Protein AF-A0ABD3JHZ0-F1 (afdb_monomer_lite)

pLDDT: mean 70.54, std 12.02, range [40.62, 88.06]

Radius of gyration: 24.56 Å; chains: 1; boundin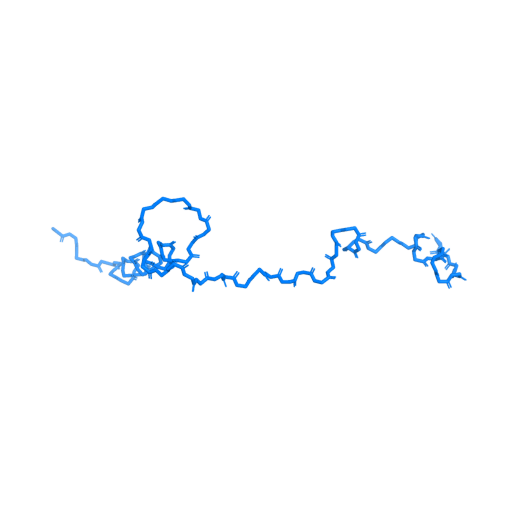g box: 29×73×37 Å

Sequence (69 aa):
MAPHANRLADIGREGFALVNRFYGRGTSGQAPKRQYDVPKKYSPVPSDEREIDCKKAAKKYNGMVVTKY

Foldseek 3Di:
DDPCPPVVVVVVVVVVVVCCVQPNDDDDDDRPDPDDDDPDPPPVDDPVRVDPDQVVVCVVVVHDDDDDD

Organism: Eucalyptus globulus (NCBI:txid34317)

Structure (mmCIF, N/CA/C/O backbone):
data_AF-A0ABD3JHZ0-F1
#
_entry.id   AF-A0ABD3JHZ0-F1
#
loop_
_atom_site.group_PDB
_atom_site.id
_atom_site.type_symbol
_atom_site.label_atom_id
_atom_site.label_alt_id
_atom_site.label_comp_id
_atom_site.label_asym_id
_atom_site.label_entity_id
_atom_site.label_seq_id
_atom_site.pdbx_PDB_ins_code
_atom_site.Cartn_x
_atom_site.Cartn_y
_atom_site.Cartn_z
_atom_site.occupancy
_atom_site.B_iso_or_equiv
_atom_site.auth_seq_id
_atom_site.auth_comp_id
_atom_site.auth_asym_id
_atom_site.auth_atom_id
_atom_site.pdbx_PDB_model_num
ATOM 1 N N . MET A 1 1 ? -3.068 -38.372 -14.664 1.00 40.62 1 MET A N 1
ATOM 2 C CA . MET A 1 1 ? -2.918 -37.477 -13.496 1.00 40.62 1 MET A CA 1
ATOM 3 C C . MET A 1 1 ? -1.693 -36.612 -13.749 1.00 40.62 1 MET A C 1
ATOM 5 O O . MET A 1 1 ? -0.608 -37.165 -13.853 1.00 40.62 1 MET A O 1
ATOM 9 N N . ALA A 1 2 ? -1.861 -35.309 -13.996 1.00 53.12 2 ALA A N 1
ATOM 10 C CA . ALA A 1 2 ? -0.734 -34.427 -14.306 1.00 53.12 2 ALA A CA 1
ATOM 11 C C . ALA A 1 2 ? 0.118 -34.214 -13.036 1.00 53.12 2 ALA A C 1
ATOM 13 O O . ALA A 1 2 ? -0.437 -33.821 -12.007 1.00 53.12 2 ALA A O 1
ATOM 14 N N . PRO A 1 3 ? 1.428 -34.506 -13.065 1.00 59.75 3 PRO A N 1
ATOM 15 C CA . PRO A 1 3 ? 2.265 -34.500 -11.879 1.00 59.75 3 PRO A CA 1
ATOM 16 C C . PRO A 1 3 ? 2.713 -33.068 -11.604 1.00 59.75 3 PRO A C 1
ATOM 18 O O . PRO A 1 3 ? 3.502 -32.530 -12.364 1.00 59.75 3 PRO A O 1
ATOM 21 N N . HIS A 1 4 ? 2.194 -32.446 -10.543 1.00 59.50 4 HIS A N 1
ATOM 22 C CA . HIS A 1 4 ? 2.868 -31.416 -9.735 1.00 59.50 4 HIS A CA 1
ATOM 23 C C . HIS A 1 4 ? 3.749 -30.364 -10.449 1.00 59.50 4 HIS A C 1
ATOM 25 O O . HIS A 1 4 ? 4.720 -29.895 -9.854 1.00 59.50 4 HIS A O 1
ATOM 31 N N . ALA A 1 5 ? 3.429 -29.949 -11.679 1.00 61.09 5 ALA A N 1
ATOM 32 C CA . ALA A 1 5 ? 4.297 -29.068 -12.465 1.00 61.09 5 ALA A CA 1
ATOM 33 C C . ALA A 1 5 ? 4.523 -27.711 -11.777 1.00 61.09 5 ALA A C 1
ATOM 35 O O . ALA A 1 5 ? 5.523 -27.050 -12.025 1.00 61.09 5 ALA A O 1
ATOM 36 N N . ASN A 1 6 ? 3.630 -27.342 -10.852 1.00 72.00 6 ASN A N 1
ATOM 37 C CA . ASN A 1 6 ? 3.636 -26.063 -10.157 1.00 72.00 6 ASN A CA 1
ATOM 38 C C . ASN A 1 6 ? 3.466 -26.203 -8.635 1.00 72.00 6 ASN A C 1
ATOM 40 O O . ASN A 1 6 ? 2.888 -25.326 -8.002 1.00 72.00 6 ASN A O 1
ATOM 44 N N . ARG A 1 7 ? 4.001 -27.270 -8.021 1.00 79.00 7 ARG A N 1
ATOM 45 C CA . ARG A 1 7 ? 3.884 -27.505 -6.564 1.00 79.00 7 ARG A CA 1
ATOM 46 C C . ARG A 1 7 ? 4.315 -26.300 -5.715 1.00 79.00 7 ARG A C 1
ATOM 48 O O . ARG A 1 7 ? 3.723 -26.036 -4.677 1.00 79.00 7 ARG A O 1
ATOM 55 N N . LEU A 1 8 ? 5.323 -25.549 -6.165 1.00 80.88 8 LEU A N 1
ATOM 56 C CA . LEU A 1 8 ? 5.759 -24.308 -5.512 1.00 80.88 8 LEU A CA 1
ATOM 57 C C . LEU A 1 8 ? 4.722 -23.184 -5.616 1.00 80.88 8 LEU A C 1
ATOM 59 O O . LEU A 1 8 ? 4.540 -22.431 -4.663 1.00 80.88 8 LEU A O 1
ATOM 63 N N . ALA A 1 9 ? 4.037 -23.070 -6.753 1.00 82.19 9 ALA A N 1
ATOM 64 C CA . ALA A 1 9 ? 2.986 -22.078 -6.938 1.00 82.19 9 ALA A CA 1
ATOM 65 C C . ALA A 1 9 ? 1.756 -22.405 -6.080 1.00 82.19 9 ALA A C 1
ATOM 67 O O . ALA A 1 9 ? 1.138 -21.491 -5.537 1.00 82.19 9 ALA A O 1
ATOM 68 N N . ASP A 1 10 ? 1.443 -23.692 -5.918 1.00 82.75 10 ASP A N 1
ATOM 69 C CA . ASP A 1 10 ? 0.350 -24.158 -5.061 1.00 82.75 10 ASP A CA 1
ATOM 70 C C . ASP A 1 10 ? 0.647 -23.843 -3.586 1.00 82.75 10 ASP A C 1
ATOM 72 O O . ASP A 1 10 ? -0.151 -23.178 -2.926 1.00 82.75 10 ASP A O 1
ATOM 76 N N . ILE A 1 11 ? 1.853 -24.184 -3.111 1.00 83.81 11 ILE A N 1
ATOM 77 C CA . ILE A 1 11 ? 2.323 -23.838 -1.757 1.00 83.81 11 ILE A CA 1
ATOM 78 C C . ILE A 1 11 ? 2.328 -22.317 -1.550 1.00 83.81 11 ILE A C 1
ATOM 80 O O . ILE A 1 11 ? 1.897 -21.827 -0.507 1.00 83.81 11 ILE A O 1
ATOM 84 N N . GLY A 1 12 ? 2.791 -21.552 -2.542 1.00 88.06 12 GLY A N 1
ATOM 85 C CA . GLY A 1 12 ? 2.786 -20.092 -2.484 1.00 88.06 12 GLY A CA 1
ATOM 86 C C . GLY A 1 12 ? 1.371 -19.536 -2.338 1.00 88.06 12 GLY A C 1
ATOM 87 O O . GLY A 1 12 ? 1.117 -18.703 -1.470 1.00 88.06 12 GLY A O 1
ATOM 88 N N . ARG A 1 13 ? 0.426 -20.034 -3.140 1.00 85.50 13 ARG A N 1
ATOM 89 C CA . ARG A 1 13 ? -0.980 -19.616 -3.097 1.00 85.50 13 ARG A CA 1
ATOM 90 C C . ARG A 1 13 ? -1.626 -19.927 -1.746 1.00 85.50 13 ARG A C 1
ATOM 92 O O . ARG A 1 13 ? -2.298 -19.059 -1.193 1.00 85.50 13 ARG A O 1
ATOM 99 N N . GLU A 1 14 ? -1.393 -21.120 -1.204 1.00 86.38 14 GLU A N 1
ATOM 100 C CA . GLU A 1 14 ? -1.880 -21.522 0.121 1.00 86.38 14 GLU A CA 1
ATOM 101 C C . GLU A 1 14 ? -1.277 -20.658 1.240 1.00 86.38 14 GLU A C 1
ATOM 103 O O . GLU A 1 14 ? -2.001 -20.167 2.110 1.00 86.38 14 GLU A O 1
ATOM 108 N N . GLY A 1 15 ? 0.032 -20.391 1.179 1.00 87.50 15 GLY A N 1
ATOM 109 C CA . GLY A 1 15 ? 0.730 -19.538 2.141 1.00 87.50 15 GLY A CA 1
ATOM 110 C C . GLY A 1 15 ? 0.220 -18.094 2.138 1.00 87.50 15 GLY A C 1
ATOM 111 O O . GLY A 1 15 ? -0.080 -17.537 3.195 1.00 87.50 15 GLY A O 1
ATOM 112 N N . PHE A 1 16 ? 0.046 -17.492 0.957 1.00 85.62 16 PHE A N 1
ATOM 113 C CA . PHE A 1 16 ? -0.511 -16.141 0.837 1.00 85.62 16 PHE A CA 1
ATOM 114 C C . PHE A 1 16 ? -1.972 -16.067 1.297 1.00 85.62 16 PHE A C 1
ATOM 116 O O . PHE A 1 16 ? -2.354 -15.086 1.940 1.00 85.62 16 PHE A O 1
ATOM 123 N N . ALA A 1 17 ? -2.781 -17.098 1.030 1.00 84.50 17 ALA A N 1
ATOM 124 C CA . ALA A 1 17 ? -4.157 -17.171 1.518 1.00 84.50 17 ALA A CA 1
ATOM 125 C C . ALA A 1 17 ? -4.216 -17.199 3.054 1.00 84.50 17 ALA A C 1
ATOM 127 O O . ALA A 1 17 ? -5.048 -16.516 3.654 1.00 84.50 17 ALA A O 1
ATOM 128 N N . LEU A 1 18 ? -3.296 -17.927 3.696 1.00 83.44 18 LEU A N 1
ATOM 129 C CA . LEU A 1 18 ? -3.182 -17.991 5.151 1.00 83.44 18 LEU A CA 1
ATOM 130 C C . LEU A 1 18 ? -2.799 -16.631 5.755 1.00 83.44 18 LEU A C 1
ATOM 132 O O . LEU A 1 18 ? -3.439 -16.173 6.702 1.00 83.44 18 LEU A O 1
ATOM 136 N N . VAL A 1 19 ? -1.812 -15.946 5.173 1.00 82.62 19 VAL A N 1
ATOM 137 C CA . VAL A 1 19 ? -1.415 -14.593 5.602 1.00 82.62 19 VAL A CA 1
ATOM 138 C C . VAL A 1 19 ? -2.570 -13.608 5.437 1.00 82.62 19 VAL A C 1
ATOM 140 O O . VAL A 1 19 ? -2.866 -12.852 6.360 1.00 82.62 19 VAL A O 1
ATOM 143 N N . ASN A 1 20 ? -3.268 -13.642 4.301 1.00 80.19 20 ASN A N 1
ATOM 144 C CA . ASN A 1 20 ? -4.396 -12.750 4.052 1.00 80.19 20 ASN A CA 1
ATOM 145 C C . ASN A 1 20 ? -5.578 -13.025 4.998 1.00 80.19 20 ASN A C 1
ATOM 147 O O . ASN A 1 20 ? -6.236 -12.090 5.441 1.00 80.19 20 ASN A O 1
ATOM 151 N N . ARG A 1 21 ? -5.823 -14.284 5.381 1.00 78.06 21 ARG A N 1
ATOM 152 C CA . ARG A 1 21 ? -6.863 -14.631 6.363 1.00 78.06 21 ARG A CA 1
ATOM 153 C C . ARG A 1 21 ? -6.577 -14.062 7.756 1.00 78.06 21 ARG A C 1
ATOM 155 O O . ARG A 1 21 ? -7.513 -13.683 8.456 1.00 78.06 21 ARG A O 1
ATOM 162 N N . PHE A 1 22 ? -5.311 -14.017 8.172 1.00 75.06 22 PHE A N 1
ATOM 163 C CA . PHE A 1 22 ? -4.937 -13.560 9.515 1.00 75.06 22 PHE A CA 1
ATOM 164 C C . PHE A 1 22 ? -4.596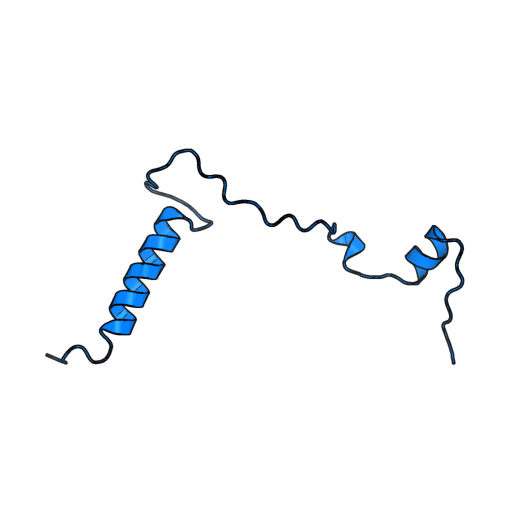 -12.067 9.602 1.00 75.06 22 PHE A C 1
ATOM 166 O O . PHE A 1 22 ? -4.806 -11.469 10.655 1.00 75.06 22 PHE A O 1
ATOM 173 N N . TYR A 1 23 ? -4.098 -11.467 8.518 1.00 74.38 23 TYR A N 1
ATOM 174 C CA . TYR A 1 23 ? -3.566 -10.096 8.497 1.00 74.38 23 TYR A CA 1
ATOM 175 C C . TYR A 1 23 ? -4.161 -9.210 7.389 1.00 74.38 23 TYR A C 1
ATOM 177 O O . TYR A 1 23 ? -3.798 -8.038 7.273 1.00 74.38 23 TYR A O 1
ATOM 185 N N . GLY A 1 24 ? -5.047 -9.750 6.549 1.00 66.69 24 GLY A N 1
ATOM 186 C CA . GLY A 1 24 ? -5.651 -9.040 5.427 1.00 66.69 24 GLY A CA 1
ATOM 187 C C . GLY A 1 24 ? -6.671 -7.989 5.859 1.00 66.69 24 GLY A C 1
ATOM 188 O O . GLY A 1 24 ? -7.380 -8.113 6.858 1.00 66.69 24 GLY A O 1
ATOM 189 N N . ARG A 1 25 ? -6.756 -6.919 5.068 1.00 67.25 25 ARG A N 1
ATOM 190 C CA . ARG A 1 25 ? -7.646 -5.782 5.311 1.00 67.25 25 ARG A CA 1
ATOM 191 C C . ARG A 1 25 ? -9.025 -6.063 4.705 1.00 67.25 25 ARG A C 1
ATOM 193 O O . ARG A 1 25 ? -9.323 -5.546 3.635 1.00 67.25 25 ARG A O 1
ATOM 200 N N . GLY A 1 26 ? -9.863 -6.864 5.366 1.00 61.28 26 GLY A N 1
ATOM 201 C CA . GLY A 1 26 ? -11.269 -6.987 4.955 1.00 61.28 26 GLY A CA 1
ATOM 202 C C . GLY A 1 26 ? -11.992 -8.277 5.340 1.00 61.28 26 GLY A C 1
ATOM 203 O O . GLY A 1 26 ? -11.764 -9.321 4.749 1.00 61.28 26 GLY A O 1
ATOM 204 N N . THR A 1 27 ? -12.937 -8.115 6.269 1.00 56.78 27 THR A N 1
ATOM 205 C CA . THR A 1 27 ? -14.210 -8.842 6.443 1.00 56.78 27 THR A CA 1
ATOM 206 C C . THR A 1 27 ? -14.233 -10.367 6.629 1.00 56.78 27 THR A C 1
ATOM 208 O O . THR A 1 27 ? -14.046 -11.157 5.713 1.00 56.78 27 THR A O 1
ATOM 211 N N . SER A 1 28 ? -14.731 -10.709 7.824 1.00 55.94 28 SER A N 1
ATOM 212 C CA . SER A 1 28 ? -15.498 -11.895 8.229 1.00 55.94 28 SER A CA 1
ATOM 213 C C . SER A 1 28 ? -14.768 -13.225 8.425 1.00 55.94 28 SER A C 1
ATOM 215 O O . SER A 1 28 ? -14.353 -13.894 7.489 1.00 55.94 28 SER A O 1
ATOM 217 N N . GLY A 1 29 ? -14.772 -13.658 9.690 1.00 54.53 29 GLY A N 1
ATOM 218 C CA . GLY A 1 29 ? -14.788 -15.076 10.035 1.00 54.53 29 GLY A CA 1
ATOM 219 C C . GLY A 1 29 ? -13.491 -15.612 10.626 1.00 54.53 29 GLY A C 1
ATOM 220 O O . GLY A 1 29 ? -12.762 -16.343 9.968 1.00 54.53 29 GLY A O 1
ATOM 221 N N . GLN A 1 30 ? -13.270 -15.329 11.913 1.00 54.38 30 GLN A N 1
ATOM 222 C CA . GLN A 1 30 ? -12.315 -16.034 12.781 1.00 54.38 30 GLN A CA 1
ATOM 223 C C . GLN A 1 30 ? -10.827 -15.825 12.443 1.00 54.38 30 GLN A C 1
ATOM 225 O O . GLN A 1 30 ? -10.134 -16.732 11.986 1.00 54.38 30 GLN A O 1
ATOM 230 N N . ALA A 1 31 ? -10.304 -14.644 12.774 1.00 52.94 31 ALA A N 1
ATOM 231 C CA . ALA A 1 31 ? -8.877 -14.484 13.047 1.00 52.94 31 ALA A CA 1
ATOM 232 C C . ALA A 1 31 ? -8.619 -14.761 14.551 1.00 52.94 31 ALA A C 1
ATOM 234 O O . ALA A 1 31 ? -9.213 -14.088 15.402 1.00 52.94 31 ALA A O 1
ATOM 235 N N . PRO A 1 32 ? -7.757 -15.724 14.932 1.00 58.75 32 PRO A N 1
ATOM 236 C CA . PRO A 1 32 ? -7.262 -15.881 16.283 1.00 58.75 32 PRO A CA 1
ATOM 237 C C . PRO A 1 32 ? -6.201 -14.806 16.504 1.00 58.75 32 PRO A C 1
ATOM 239 O O . PRO A 1 32 ? -5.020 -15.025 16.263 1.00 58.75 32 PRO A O 1
ATOM 242 N N . LYS A 1 33 ? -6.657 -13.619 16.901 1.00 54.38 33 LYS A N 1
ATOM 243 C CA . LYS A 1 33 ? -6.006 -12.693 17.840 1.00 54.38 33 LYS A CA 1
ATOM 244 C C . LYS A 1 33 ? -6.822 -11.410 17.851 1.00 54.38 33 LYS A C 1
ATOM 246 O O . LYS A 1 33 ? -6.811 -10.625 16.914 1.00 54.38 33 LYS A O 1
ATOM 251 N N . ARG A 1 34 ? -7.539 -11.214 18.954 1.00 56.31 34 ARG A N 1
ATOM 252 C CA . ARG A 1 34 ? -8.405 -10.060 19.224 1.00 56.31 34 ARG A CA 1
ATOM 253 C C . ARG A 1 34 ? -7.651 -8.733 19.428 1.00 56.31 34 ARG A C 1
ATOM 255 O O . ARG A 1 34 ? -8.288 -7.759 19.793 1.00 56.31 34 ARG A O 1
ATOM 262 N N . GLN A 1 35 ? -6.337 -8.670 19.207 1.00 61.62 35 GLN A N 1
ATOM 263 C CA . GLN A 1 35 ? -5.530 -7.464 19.432 1.00 61.62 35 GLN A CA 1
ATOM 264 C C . GLN A 1 35 ? -4.213 -7.547 18.645 1.00 61.62 35 GLN A C 1
ATOM 266 O O . GLN A 1 35 ? -3.154 -7.860 19.181 1.00 61.62 35 GLN A O 1
ATOM 271 N N . TYR A 1 36 ? -4.271 -7.313 17.339 1.00 56.56 36 TYR A N 1
ATOM 272 C CA . TYR A 1 36 ? -3.094 -6.885 16.589 1.00 56.56 36 TYR A CA 1
ATOM 273 C C . TYR A 1 36 ? -3.539 -5.758 15.669 1.00 56.56 36 TYR A C 1
ATOM 275 O O . TYR A 1 36 ? -4.091 -5.999 14.595 1.00 56.56 36 TYR A O 1
ATOM 283 N N . ASP A 1 37 ? -3.358 -4.522 16.126 1.00 67.38 37 ASP A N 1
ATOM 284 C CA . ASP A 1 37 ? -3.487 -3.369 15.250 1.00 67.38 37 ASP A CA 1
ATOM 285 C C . ASP A 1 37 ? -2.303 -3.394 14.293 1.00 67.38 37 ASP A C 1
ATOM 287 O O . ASP A 1 37 ? -1.159 -3.145 14.676 1.00 67.38 37 ASP A O 1
ATOM 291 N N . VAL A 1 38 ? -2.579 -3.726 13.032 1.00 62.91 38 VAL A N 1
ATOM 292 C CA . VAL A 1 38 ? -1.611 -3.522 11.957 1.00 62.91 38 VAL A CA 1
ATOM 293 C C . VAL A 1 38 ? -1.221 -2.044 12.000 1.00 62.91 38 VAL A C 1
ATOM 295 O O . VAL A 1 38 ? -2.116 -1.197 11.872 1.00 62.91 38 VAL A O 1
ATOM 298 N N . PRO A 1 39 ? 0.072 -1.705 12.173 1.00 69.06 39 PRO A N 1
ATOM 299 C CA . PRO A 1 39 ? 0.498 -0.319 12.192 1.00 69.06 39 PRO A CA 1
ATOM 300 C C . PRO A 1 39 ? 0.007 0.358 10.919 1.00 69.06 39 PRO A C 1
ATOM 302 O O . PRO A 1 39 ? 0.400 -0.003 9.804 1.00 69.06 39 PRO A O 1
ATOM 305 N N . LYS A 1 40 ? -0.900 1.326 11.068 1.00 67.94 40 LYS A N 1
ATOM 306 C CA . LYS A 1 40 ? -1.275 2.183 9.948 1.00 67.94 40 LYS A CA 1
ATOM 307 C C . LYS A 1 40 ? 0.018 2.843 9.501 1.00 67.94 40 LYS A C 1
ATOM 309 O O . LYS A 1 40 ? 0.707 3.430 10.332 1.00 67.94 40 LYS A O 1
ATOM 314 N N . LYS A 1 41 ? 0.361 2.721 8.213 1.00 64.69 41 LYS A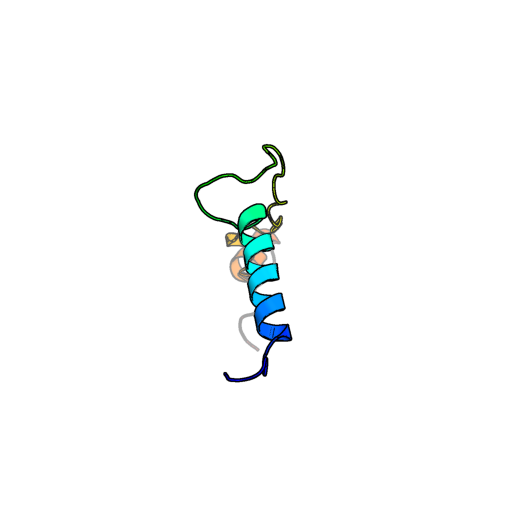 N 1
ATOM 315 C CA . LYS A 1 41 ? 1.474 3.485 7.646 1.00 64.69 41 LYS A CA 1
ATOM 316 C C . LYS A 1 41 ? 1.217 4.940 8.009 1.00 64.69 41 LYS A C 1
ATOM 318 O O . LYS A 1 41 ? 0.271 5.539 7.497 1.00 64.69 41 LYS A O 1
ATOM 323 N N . TYR A 1 42 ? 2.010 5.464 8.938 1.00 55.75 42 TYR A N 1
ATOM 324 C CA . TYR A 1 42 ? 2.030 6.880 9.225 1.00 55.75 42 TYR A CA 1
ATOM 325 C C . TYR A 1 42 ? 2.532 7.494 7.929 1.00 55.75 42 TYR A C 1
ATOM 327 O O . TYR A 1 42 ? 3.690 7.323 7.561 1.00 55.75 42 TYR A O 1
ATOM 335 N N . SER A 1 43 ? 1.625 8.072 7.152 1.00 57.84 43 SER A N 1
ATOM 336 C CA . SER A 1 43 ? 2.028 8.987 6.105 1.00 57.84 43 SER A CA 1
ATOM 337 C C . SER A 1 43 ? 2.118 10.316 6.839 1.00 57.84 43 SER A C 1
ATOM 339 O O . SER A 1 43 ? 1.069 10.909 7.078 1.00 57.84 43 SER A O 1
ATOM 341 N N . PRO A 1 44 ? 3.311 10.766 7.274 1.00 62.91 44 PRO A N 1
ATOM 342 C CA . PRO A 1 44 ? 3.446 12.015 8.027 1.00 62.91 44 PRO A CA 1
ATOM 343 C C . PRO A 1 44 ? 3.000 13.241 7.223 1.00 62.91 44 PRO A C 1
ATOM 345 O O . PRO A 1 44 ? 2.948 14.334 7.764 1.00 62.91 44 PRO A O 1
ATOM 348 N N . VAL A 1 45 ? 2.677 13.050 5.943 1.00 57.78 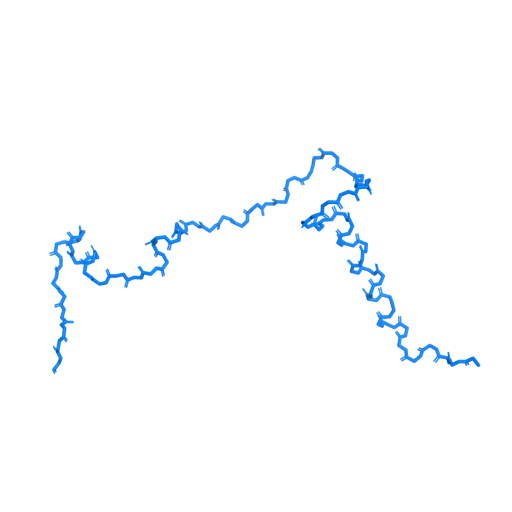45 VAL A N 1
ATOM 349 C CA . VAL A 1 45 ? 2.276 14.088 5.011 1.00 57.78 45 VAL A CA 1
ATOM 350 C C . VAL A 1 45 ? 0.762 13.976 4.778 1.00 57.78 45 VAL A C 1
ATOM 352 O O . VAL A 1 45 ? 0.323 13.005 4.128 1.00 57.78 45 VAL A O 1
ATOM 355 N N . PRO A 1 46 ? -0.040 14.926 5.307 1.00 59.78 46 PRO A N 1
ATOM 356 C CA . PRO A 1 46 ? -1.423 15.130 4.890 1.00 59.78 46 PRO A CA 1
ATOM 357 C C . PRO A 1 46 ? -1.479 15.148 3.363 1.00 59.78 46 PRO A C 1
ATOM 359 O O . PRO A 1 46 ? -0.558 15.646 2.719 1.00 59.78 46 PRO A O 1
ATOM 362 N N . SER A 1 47 ? -2.527 14.591 2.757 1.00 58.94 47 SER A N 1
ATOM 363 C CA . SER A 1 47 ? -2.659 14.567 1.292 1.00 58.94 47 SER A CA 1
ATOM 364 C C . SER A 1 47 ? -2.489 15.960 0.665 1.00 58.94 47 SER A C 1
ATOM 366 O O . SER A 1 47 ? -1.933 16.066 -0.422 1.00 58.94 47 SER A O 1
ATOM 368 N N . ASP A 1 48 ? -2.856 17.008 1.407 1.00 58.22 48 ASP A N 1
ATOM 369 C CA . ASP A 1 48 ? -2.756 18.420 1.026 1.00 58.22 48 ASP A CA 1
ATOM 370 C C . ASP A 1 48 ? -1.316 18.976 0.973 1.00 58.22 48 ASP A C 1
ATOM 372 O O . ASP A 1 48 ? -1.094 20.034 0.388 1.00 58.22 48 ASP A O 1
ATOM 376 N N . GLU A 1 49 ? -0.338 18.282 1.568 1.00 58.44 49 GLU A N 1
ATOM 377 C CA . GLU A 1 49 ? 1.093 18.637 1.546 1.00 58.44 49 GLU A CA 1
ATOM 378 C C . GLU A 1 49 ? 1.916 17.751 0.596 1.00 58.44 49 GLU A C 1
ATOM 380 O O . GLU A 1 49 ? 3.114 17.969 0.418 1.00 58.44 49 GLU A O 1
ATOM 385 N N . ARG A 1 50 ? 1.299 16.735 -0.026 1.00 58.84 50 ARG A N 1
ATOM 386 C CA . ARG A 1 50 ? 1.994 15.873 -1.001 1.00 58.84 50 ARG A CA 1
ATOM 387 C C . ARG A 1 50 ? 2.249 16.581 -2.326 1.00 58.84 50 ARG A C 1
ATOM 389 O O . ARG A 1 50 ? 3.134 16.173 -3.071 1.00 58.84 50 ARG A O 1
ATOM 396 N N . GLU A 1 51 ? 1.476 17.621 -2.610 1.00 70.50 51 GLU A N 1
ATOM 397 C CA . GLU A 1 51 ? 1.621 18.455 -3.791 1.00 70.50 51 GLU A CA 1
ATOM 398 C C . GLU A 1 51 ? 2.337 19.753 -3.398 1.00 70.50 51 GLU A C 1
ATOM 400 O O . GLU A 1 51 ? 1.803 20.594 -2.671 1.00 70.50 51 GLU A O 1
ATOM 405 N N . ILE A 1 52 ? 3.589 19.896 -3.842 1.00 69.31 52 ILE A N 1
ATOM 406 C CA . ILE A 1 52 ? 4.382 21.102 -3.596 1.00 69.31 52 ILE A CA 1
ATOM 407 C C . ILE A 1 52 ? 3.837 22.216 -4.496 1.00 69.31 52 ILE A C 1
ATOM 409 O O . ILE A 1 52 ? 4.221 22.349 -5.654 1.00 69.31 52 ILE A O 1
ATOM 413 N N . ASP A 1 53 ? 2.937 23.033 -3.953 1.00 79.75 53 ASP A N 1
ATOM 414 C CA . ASP A 1 53 ? 2.461 24.248 -4.614 1.00 79.75 53 ASP A CA 1
ATOM 415 C C . ASP A 1 53 ? 3.439 25.402 -4.344 1.00 79.75 53 ASP A C 1
ATOM 417 O O . ASP A 1 53 ? 3.516 25.953 -3.238 1.00 79.75 53 ASP A O 1
ATOM 421 N N . CYS A 1 54 ? 4.174 25.796 -5.385 1.00 76.75 54 CYS A N 1
ATOM 422 C CA . CYS A 1 54 ? 5.181 26.855 -5.334 1.00 76.75 54 CYS A CA 1
ATOM 423 C C . CYS A 1 54 ? 4.595 28.192 -4.848 1.00 76.75 54 CYS A C 1
ATOM 425 O O . CYS A 1 54 ? 5.285 28.967 -4.185 1.00 76.75 54 CYS A O 1
ATOM 427 N N . LYS A 1 55 ? 3.316 28.467 -5.144 1.00 80.25 55 LYS A N 1
ATOM 428 C CA . LYS A 1 55 ? 2.629 29.701 -4.739 1.00 80.25 55 LYS A CA 1
ATOM 429 C C . LYS A 1 55 ? 2.276 29.669 -3.255 1.00 80.25 55 LYS A C 1
ATOM 431 O O . LYS A 1 55 ? 2.491 30.664 -2.560 1.00 80.25 55 LYS A O 1
ATOM 436 N N . LYS A 1 56 ? 1.779 28.532 -2.748 1.00 82.75 56 LYS A N 1
ATOM 437 C CA . LYS A 1 56 ? 1.529 28.350 -1.304 1.00 82.75 56 LYS A CA 1
ATOM 438 C C . LYS A 1 56 ? 2.830 28.426 -0.505 1.00 82.75 56 LYS A C 1
ATOM 440 O O . LYS A 1 56 ? 2.864 29.088 0.531 1.00 82.75 56 LYS A O 1
ATOM 445 N N . ALA A 1 57 ? 3.901 27.810 -1.004 1.00 80.25 57 ALA A N 1
ATOM 446 C CA . ALA A 1 57 ? 5.217 27.859 -0.375 1.00 80.25 57 ALA A CA 1
ATOM 447 C C . ALA A 1 57 ? 5.777 29.291 -0.333 1.00 80.25 57 ALA A C 1
ATOM 449 O O . ALA A 1 57 ? 6.163 29.765 0.734 1.00 80.25 57 ALA A O 1
ATOM 450 N N . ALA A 1 58 ? 5.736 30.020 -1.452 1.00 83.44 58 ALA A N 1
ATOM 451 C CA . ALA A 1 58 ? 6.178 31.413 -1.505 1.00 83.44 58 ALA A CA 1
ATOM 452 C C . ALA A 1 58 ? 5.420 32.306 -0.512 1.00 83.44 58 ALA A C 1
ATOM 454 O O . ALA A 1 58 ? 6.040 33.071 0.220 1.00 83.44 58 ALA A O 1
ATOM 455 N N . LYS A 1 59 ? 4.096 32.144 -0.390 1.00 84.12 59 LYS A N 1
ATOM 456 C CA . LYS A 1 59 ? 3.297 32.887 0.597 1.00 84.12 59 LYS A CA 1
ATOM 457 C C . LYS A 1 59 ? 3.665 32.538 2.046 1.00 84.12 59 LYS A C 1
ATOM 459 O O . LYS A 1 59 ? 3.710 33.429 2.886 1.00 84.12 59 LYS A O 1
ATOM 464 N N . LYS A 1 60 ? 3.920 31.260 2.351 1.00 86.31 60 LYS A N 1
ATOM 465 C CA . LYS A 1 60 ? 4.251 30.786 3.709 1.00 86.31 60 LYS A CA 1
ATOM 466 C C . LYS A 1 60 ? 5.628 31.254 4.179 1.00 86.31 60 LYS A C 1
ATOM 468 O O . LYS A 1 60 ? 5.787 31.595 5.345 1.00 86.31 60 LYS A O 1
ATOM 473 N N . TYR A 1 61 ? 6.606 31.263 3.280 1.00 85.94 61 TYR A N 1
ATOM 474 C CA . TYR A 1 61 ? 8.000 31.579 3.602 1.00 85.94 61 TYR A CA 1
ATOM 475 C C . TYR A 1 61 ? 8.415 32.991 3.178 1.00 85.94 61 TYR A C 1
ATOM 477 O O . TYR A 1 61 ? 9.602 33.302 3.187 1.00 85.94 61 TYR A O 1
ATOM 485 N N . ASN A 1 62 ? 7.451 33.839 2.799 1.00 83.94 62 ASN A N 1
ATOM 486 C CA . ASN A 1 62 ? 7.689 35.179 2.258 1.00 83.94 62 ASN A CA 1
ATOM 487 C C . ASN A 1 62 ? 8.712 35.183 1.099 1.00 83.94 62 ASN A C 1
ATOM 489 O O . ASN A 1 62 ? 9.560 36.065 0.988 1.00 83.94 62 ASN A O 1
ATOM 493 N N . GLY A 1 63 ? 8.663 34.133 0.277 1.00 82.50 63 GLY A N 1
ATOM 494 C CA . GLY A 1 63 ? 9.544 33.913 -0.863 1.00 82.50 63 GLY A CA 1
ATOM 495 C C . GLY A 1 63 ? 8.942 34.425 -2.171 1.00 82.50 63 GLY A C 1
ATOM 496 O O . GLY A 1 63 ? 7.768 34.783 -2.244 1.00 82.50 63 GLY A O 1
ATOM 497 N N . MET A 1 64 ? 9.744 34.418 -3.234 1.00 80.31 64 MET A N 1
ATOM 498 C CA . MET A 1 64 ? 9.334 34.869 -4.564 1.00 80.31 64 MET A CA 1
ATOM 499 C C . MET A 1 64 ? 9.271 33.684 -5.535 1.00 80.31 64 MET A C 1
ATOM 501 O O . MET A 1 64 ? 10.207 32.890 -5.614 1.00 80.31 64 MET A O 1
ATOM 505 N N . VAL A 1 65 ? 8.167 33.553 -6.277 1.00 82.94 65 VAL A N 1
ATOM 506 C CA . VAL A 1 65 ? 8.020 32.502 -7.298 1.00 82.94 65 VAL A CA 1
ATOM 507 C C . VAL A 1 65 ? 8.656 32.979 -8.600 1.00 82.94 65 VAL A C 1
ATOM 509 O O . VAL A 1 65 ? 8.159 33.914 -9.228 1.00 82.94 65 VAL A O 1
ATOM 512 N N . VAL A 1 66 ? 9.722 32.313 -9.039 1.00 80.94 66 VAL A N 1
ATOM 513 C CA . VAL A 1 66 ? 10.302 32.525 -10.371 1.00 80.94 66 VAL A CA 1
ATOM 514 C C . VAL A 1 66 ? 9.482 31.720 -11.374 1.00 80.94 66 VAL A C 1
ATOM 516 O O . VAL A 1 66 ? 9.408 30.498 -11.285 1.00 80.94 66 VAL A O 1
ATOM 519 N N . THR A 1 67 ? 8.802 32.406 -12.291 1.00 80.94 67 THR A N 1
ATOM 520 C CA . THR A 1 67 ? 7.857 31.777 -13.236 1.00 80.94 67 THR A CA 1
ATOM 521 C C . THR A 1 67 ? 8.357 31.742 -14.678 1.00 80.94 67 THR A C 1
ATOM 523 O O . THR 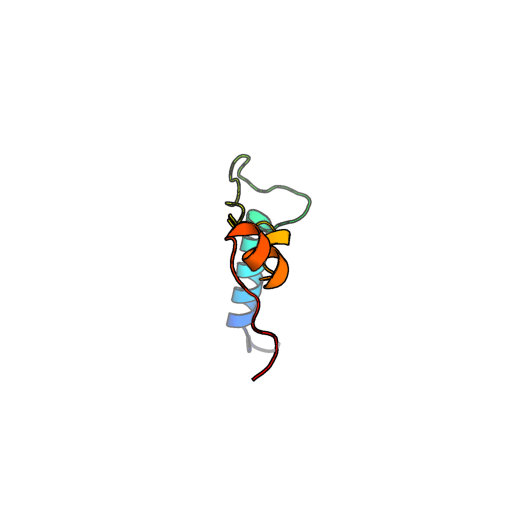A 1 67 ? 7.702 31.135 -15.522 1.00 80.94 67 THR A O 1
ATOM 526 N N . LYS A 1 68 ? 9.501 32.370 -14.975 1.00 72.06 68 LYS A N 1
ATOM 527 C CA . LYS A 1 68 ? 10.113 32.414 -16.310 1.00 72.06 68 LYS A CA 1
ATOM 528 C C . LYS A 1 68 ? 11.638 32.471 -16.197 1.00 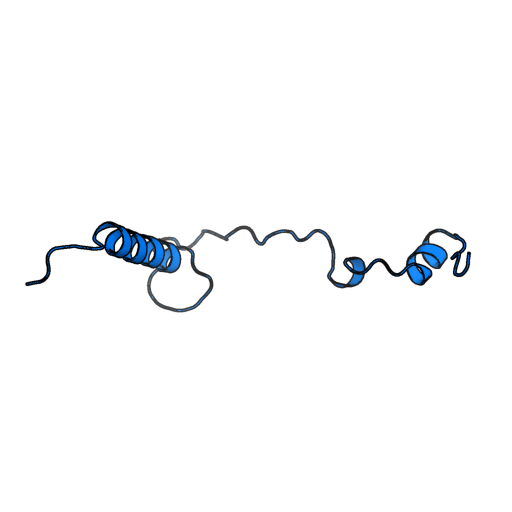72.06 68 LYS A C 1
ATOM 530 O O . LYS A 1 68 ? 12.141 33.178 -15.324 1.00 72.06 68 LYS A O 1
ATOM 535 N N . TYR A 1 69 ? 12.312 31.742 -17.083 1.00 60.16 69 TYR A N 1
ATOM 536 C CA . TYR A 1 69 ? 13.720 31.926 -17.442 1.00 60.16 69 TYR A CA 1
ATOM 537 C C . TYR A 1 69 ? 13.783 32.643 -18.787 1.00 60.16 69 TYR A C 1
ATOM 539 O O . TYR A 1 69 ? 12.883 32.367 -19.618 1.00 60.16 69 TYR A O 1
#

Secondary structure (DSSP, 8-state):
----TTHHHHHHHHHHHHHHHHH-SS--S--S-S----------S-GGGSS--HHHHHHHTT-------